Protein AF-A0A2V8I840-F1 (afdb_monomer_lite)

Secondary structure (DSSP, 8-state):
-PPP-HHHHHTTSSSEEEEE-TT--EEEE-HHHHHHHHS--HHHHHHHHHHHHS----EEEEEETTTTEEEEEEEEE-TTS-EEEEEEE-HHHHHHHHHHHHHHHHHHHHHHHHHHHHHT-SSS--HHHHHHHHHHHHHTT-SS--

Radius of gyration: 25.03 Å; chains: 1; bounding box: 69×31×69 Å

Structure (mmCIF, N/CA/C/O backbone):
data_AF-A0A2V8I840-F1
#
_entry.id   AF-A0A2V8I840-F1
#
loop_
_atom_site.group_PDB
_atom_site.id
_atom_site.type_symbol
_atom_site.label_atom_id
_atom_site.label_alt_id
_atom_site.label_comp_id
_atom_site.label_asym_id
_atom_site.label_entity_id
_atom_site.label_seq_id
_atom_site.pdbx_PDB_ins_code
_atom_site.Cartn_x
_atom_site.Cartn_y
_atom_site.Cartn_z
_atom_site.occupancy
_atom_site.B_iso_or_equiv
_atom_site.auth_seq_id
_atom_site.auth_comp_id
_atom_site.auth_asym_id
_atom_site.auth_atom_id
_atom_site.pdbx_PDB_model_num
ATOM 1 N N . MET A 1 1 ? -34.277 2.148 3.014 1.00 40.62 1 MET A N 1
ATOM 2 C CA . MET A 1 1 ? -33.066 1.720 2.283 1.00 40.62 1 MET A CA 1
ATOM 3 C C . MET A 1 1 ? -31.983 1.493 3.314 1.00 40.62 1 MET A C 1
ATOM 5 O O . MET A 1 1 ? -31.620 2.447 3.989 1.00 40.62 1 MET A O 1
ATOM 9 N N . SER A 1 2 ? -31.549 0.248 3.520 1.00 52.44 2 SER A N 1
ATOM 10 C CA . SER A 1 2 ? -30.358 -0.021 4.329 1.00 52.44 2 SER A CA 1
ATOM 11 C C . SER A 1 2 ? -29.166 0.609 3.616 1.00 52.44 2 SER A C 1
ATOM 13 O O . SER A 1 2 ? -28.988 0.373 2.420 1.00 52.44 2 SER A O 1
ATOM 15 N N . LEU A 1 3 ? -28.388 1.429 4.323 1.00 49.81 3 LEU A N 1
ATOM 16 C CA . LEU A 1 3 ? -27.085 1.874 3.835 1.00 49.81 3 LEU A CA 1
ATOM 17 C C . LEU A 1 3 ? -26.316 0.632 3.354 1.00 49.81 3 LEU A C 1
ATOM 19 O O . LEU A 1 3 ? -26.306 -0.369 4.079 1.00 49.81 3 LEU A O 1
ATOM 23 N N . PRO A 1 4 ? -25.745 0.638 2.137 1.00 68.12 4 PRO A N 1
ATOM 24 C CA . PRO A 1 4 ? -24.906 -0.467 1.708 1.00 68.12 4 PRO A CA 1
ATOM 25 C C . PRO A 1 4 ? -23.788 -0.646 2.735 1.00 68.12 4 PRO A C 1
ATOM 27 O O . PRO A 1 4 ? -23.202 0.330 3.208 1.00 68.12 4 PRO A O 1
ATOM 30 N N . ASN A 1 5 ? -23.547 -1.896 3.117 1.00 82.00 5 ASN A N 1
ATOM 31 C CA . ASN A 1 5 ? -22.542 -2.234 4.108 1.00 82.00 5 ASN A CA 1
ATOM 32 C C . ASN A 1 5 ? -21.169 -1.792 3.587 1.00 82.00 5 ASN A C 1
ATOM 34 O O . ASN A 1 5 ? -20.652 -2.350 2.619 1.00 82.00 5 ASN A O 1
ATOM 38 N N . LEU A 1 6 ? -20.594 -0.763 4.212 1.00 75.56 6 LEU A N 1
ATOM 39 C CA . LEU A 1 6 ? -19.297 -0.209 3.824 1.00 75.56 6 LEU A CA 1
ATOM 40 C C . LEU A 1 6 ? -18.201 -1.281 3.847 1.00 75.56 6 LEU A C 1
ATOM 42 O O . LEU A 1 6 ? -17.320 -1.249 2.993 1.00 75.56 6 LEU A O 1
ATOM 46 N N . ALA A 1 7 ? -18.298 -2.275 4.736 1.00 73.56 7 ALA A N 1
ATOM 47 C CA . ALA A 1 7 ? -17.361 -3.394 4.776 1.00 73.56 7 ALA A CA 1
ATOM 48 C C . ALA A 1 7 ? -17.381 -4.226 3.479 1.00 73.56 7 ALA A C 1
ATOM 50 O O . ALA A 1 7 ? -16.322 -4.610 2.990 1.00 73.56 7 ALA A O 1
ATOM 51 N N . ASP A 1 8 ? -18.558 -4.439 2.877 1.00 79.12 8 ASP A N 1
ATOM 52 C CA . ASP A 1 8 ? -18.708 -5.212 1.632 1.00 79.12 8 ASP A CA 1
ATOM 53 C C . ASP A 1 8 ? -18.232 -4.443 0.394 1.00 79.12 8 ASP A C 1
ATOM 55 O O . ASP A 1 8 ? -17.896 -5.040 -0.629 1.00 79.12 8 ASP A O 1
ATOM 59 N N . ILE A 1 9 ? -18.237 -3.110 0.457 1.00 81.06 9 ILE A N 1
ATOM 60 C CA . ILE A 1 9 ? -17.676 -2.267 -0.603 1.00 81.06 9 ILE A CA 1
ATOM 61 C C . ILE A 1 9 ? -16.155 -2.259 -0.480 1.00 81.06 9 ILE A C 1
ATOM 63 O O . ILE A 1 9 ? -15.465 -2.537 -1.457 1.00 81.06 9 ILE A O 1
ATOM 67 N N . LEU A 1 10 ? -15.636 -1.982 0.719 1.00 79.44 10 LEU A N 1
ATOM 68 C CA . LEU A 1 10 ? -14.201 -1.877 0.987 1.00 79.44 10 LEU A CA 1
ATOM 69 C C . LEU A 1 10 ? -13.465 -3.215 0.810 1.00 79.44 10 LEU A C 1
ATOM 71 O O . LEU A 1 10 ? -12.283 -3.217 0.472 1.00 79.44 10 LEU A O 1
ATOM 75 N N . SER A 1 11 ? -14.151 -4.350 0.972 1.00 74.75 11 SER A N 1
ATOM 76 C CA . SER A 1 11 ? -13.581 -5.677 0.703 1.00 74.75 11 SER A CA 1
ATOM 77 C C . SER A 1 11 ? -13.370 -5.969 -0.784 1.00 74.75 11 SER A C 1
ATOM 79 O O . SER A 1 11 ? -12.527 -6.790 -1.127 1.00 74.75 11 SER A O 1
ATOM 81 N N . LYS A 1 12 ? -14.101 -5.294 -1.679 1.00 77.94 12 LYS A N 1
ATOM 82 C CA . LYS A 1 12 ? -13.987 -5.482 -3.136 1.00 77.94 12 LYS A CA 1
ATOM 83 C C . LYS A 1 12 ? -12.947 -4.574 -3.786 1.00 77.94 12 LYS A C 1
ATOM 85 O O . LYS A 1 12 ? -12.648 -4.741 -4.968 1.00 77.94 12 LYS A O 1
ATOM 90 N N . ILE A 1 13 ? -12.436 -3.590 -3.052 1.00 85.50 13 ILE A N 1
ATOM 91 C CA . ILE A 1 13 ? -11.414 -2.673 -3.552 1.00 85.50 13 ILE A CA 1
ATOM 92 C C . ILE A 1 13 ? -10.061 -3.382 -3.475 1.00 85.50 13 ILE A C 1
ATOM 94 O O . ILE A 1 13 ? -9.737 -4.016 -2.477 1.00 85.50 13 ILE A O 1
ATOM 98 N N . SER A 1 14 ? -9.258 -3.268 -4.534 1.00 82.88 14 SER A N 1
ATOM 99 C CA . SER A 1 14 ? -7.921 -3.878 -4.579 1.00 82.88 14 SER A CA 1
ATOM 100 C C . SER A 1 14 ? -6.921 -3.219 -3.624 1.00 82.88 14 SER A C 1
ATOM 102 O O . SER A 1 14 ? -5.892 -3.805 -3.318 1.00 82.88 14 SER A O 1
ATOM 104 N N . GLU A 1 15 ? -7.202 -1.999 -3.175 1.00 90.44 15 GLU A N 1
ATOM 105 C CA . GLU A 1 15 ? -6.416 -1.273 -2.178 1.00 90.44 15 GLU A CA 1
ATOM 106 C C . GLU A 1 15 ? -6.575 -1.907 -0.796 1.00 90.44 15 GLU A C 1
ATOM 108 O O . GLU A 1 15 ? -7.681 -2.240 -0.380 1.00 90.44 15 GLU A O 1
ATOM 113 N N . GLY A 1 16 ? -5.472 -2.035 -0.064 1.00 92.50 16 GLY A N 1
ATOM 114 C CA . GLY A 1 16 ? -5.486 -2.404 1.343 1.00 92.50 16 GLY A CA 1
ATOM 115 C C . GLY A 1 16 ? -6.030 -1.258 2.181 1.00 92.50 16 GLY A C 1
ATOM 116 O O . GLY A 1 16 ? -5.447 -0.178 2.193 1.00 92.50 16 GLY A O 1
ATOM 117 N N . VAL A 1 17 ? -7.126 -1.488 2.893 1.00 94.06 17 VAL A N 1
ATOM 118 C CA . VAL A 1 17 ? -7.698 -0.524 3.835 1.00 94.06 17 VAL A CA 1
ATOM 119 C C . VAL A 1 17 ? -7.652 -1.122 5.229 1.00 94.06 17 VAL A C 1
ATOM 121 O O . VAL A 1 17 ? -8.220 -2.193 5.449 1.00 94.06 17 VAL A O 1
ATOM 124 N N . CYS A 1 18 ? -7.032 -0.420 6.175 1.00 92.88 18 CYS A N 1
ATOM 125 C CA . CYS A 1 18 ? -7.169 -0.723 7.593 1.00 92.88 18 CYS A CA 1
ATOM 126 C C . CYS A 1 18 ? -7.508 0.519 8.419 1.00 92.88 18 CYS A C 1
ATOM 128 O O . CYS A 1 18 ? -7.157 1.647 8.071 1.00 92.88 18 CYS A O 1
ATOM 130 N N . VAL A 1 19 ? -8.243 0.299 9.505 1.00 92.38 19 VAL A N 1
ATOM 131 C CA . VAL A 1 19 ? -8.719 1.336 10.417 1.00 92.38 19 VAL A CA 1
ATOM 132 C C . VAL A 1 19 ? -8.331 0.945 11.832 1.00 92.38 19 VAL A C 1
ATOM 134 O O . VAL A 1 19 ? -8.603 -0.166 12.289 1.00 92.38 19 VAL A O 1
ATOM 137 N N . LEU A 1 20 ? -7.693 1.881 12.515 1.00 91.88 20 LEU A N 1
ATOM 138 C CA . LEU A 1 20 ? -7.296 1.798 13.907 1.00 91.88 20 LEU A CA 1
ATOM 139 C C . LEU A 1 20 ? -8.145 2.780 14.715 1.00 91.88 20 LEU A C 1
ATOM 141 O O . LEU A 1 20 ? -8.395 3.901 14.264 1.00 91.88 20 LEU A O 1
ATOM 145 N N . ASP A 1 21 ? -8.567 2.385 15.911 1.00 91.69 21 ASP A N 1
ATOM 146 C CA . ASP A 1 21 ? -9.148 3.318 16.876 1.00 91.69 21 ASP A CA 1
ATOM 147 C C . ASP A 1 21 ? -8.066 4.174 17.567 1.00 91.69 21 ASP A C 1
ATOM 149 O O . ASP A 1 21 ? -6.860 3.997 17.368 1.00 91.69 21 ASP A O 1
ATOM 153 N N . LYS A 1 22 ? -8.490 5.112 18.421 1.00 89.38 22 LYS A N 1
ATOM 154 C CA . LYS A 1 22 ? -7.587 5.959 19.227 1.00 89.38 22 LYS A CA 1
ATOM 155 C C . LYS A 1 22 ? -6.675 5.188 20.187 1.00 89.38 22 LYS A C 1
ATOM 157 O O . LYS A 1 22 ? -5.674 5.722 20.658 1.00 89.38 22 LYS A O 1
ATOM 162 N N . SER A 1 23 ? -7.037 3.953 20.516 1.00 89.19 23 SER A N 1
ATOM 163 C CA . SER A 1 23 ? -6.264 3.043 21.358 1.00 89.19 23 SER A CA 1
ATOM 164 C C . SER A 1 23 ? -5.337 2.146 20.533 1.00 89.19 23 SER A C 1
ATOM 166 O O . SER A 1 23 ? -4.670 1.289 21.109 1.00 89.19 23 SER A O 1
ATOM 168 N N . ARG A 1 24 ? -5.238 2.386 19.215 1.00 86.12 24 ARG A N 1
ATOM 169 C CA . ARG A 1 24 ? -4.436 1.629 18.245 1.00 86.12 24 ARG A CA 1
ATOM 170 C C . ARG A 1 24 ? -4.916 0.186 18.047 1.00 86.12 24 ARG A C 1
ATOM 172 O O . ARG A 1 24 ? -4.144 -0.642 17.568 1.00 86.12 24 ARG A O 1
ATOM 179 N N . HIS A 1 25 ? -6.170 -0.123 18.376 1.00 89.88 25 HIS A N 1
ATOM 180 C CA . HIS A 1 25 ? -6.769 -1.416 18.048 1.00 89.88 25 HIS A CA 1
ATOM 181 C C . HIS A 1 25 ? -7.304 -1.406 16.621 1.00 89.88 25 HIS A C 1
ATOM 183 O O . HIS A 1 25 ? -7.970 -0.460 16.200 1.00 89.88 25 HIS A O 1
ATOM 189 N N . LEU A 1 26 ? -7.036 -2.490 15.895 1.00 90.50 26 LEU A N 1
ATOM 190 C CA . LEU A 1 26 ? -7.567 -2.724 14.559 1.00 90.50 26 LEU A CA 1
ATOM 191 C C . LEU A 1 26 ? -9.078 -2.957 14.629 1.00 90.50 26 LEU A C 1
ATOM 193 O O . LEU A 1 26 ? -9.531 -3.983 15.131 1.00 90.50 26 LEU A O 1
ATOM 197 N N . THR A 1 27 ? -9.853 -2.000 14.123 1.00 91.12 27 THR A N 1
ATOM 198 C CA . THR A 1 27 ? -11.320 -2.083 14.059 1.00 91.12 27 THR A CA 1
ATOM 199 C C . THR A 1 27 ? -11.804 -2.621 12.719 1.00 91.12 27 THR A C 1
ATOM 201 O O . THR A 1 27 ? -12.880 -3.212 12.644 1.00 91.12 27 THR A O 1
ATOM 204 N N . PHE A 1 28 ? -11.008 -2.448 11.664 1.00 90.69 28 PHE A N 1
ATOM 205 C CA . PHE A 1 28 ? -11.289 -2.982 10.338 1.00 90.69 28 PHE A CA 1
ATOM 206 C C . PHE A 1 28 ? -9.992 -3.213 9.560 1.00 90.69 28 PHE A C 1
ATOM 208 O O . PHE A 1 28 ? -9.095 -2.373 9.585 1.00 90.69 28 PHE A O 1
ATOM 215 N N . ALA A 1 29 ? -9.922 -4.313 8.818 1.00 91.75 29 ALA A N 1
ATOM 216 C CA . ALA A 1 29 ? -8.961 -4.528 7.744 1.00 91.75 29 ALA A CA 1
ATOM 217 C C . ALA A 1 29 ? -9.626 -5.361 6.652 1.00 91.75 29 ALA A C 1
ATOM 219 O O . ALA A 1 29 ? -10.311 -6.340 6.957 1.00 91.75 29 ALA A O 1
ATOM 220 N N . ASN A 1 30 ? -9.432 -4.983 5.390 1.00 92.38 30 ASN A N 1
ATOM 221 C CA . ASN A 1 30 ? -9.772 -5.872 4.283 1.00 92.38 30 ASN A CA 1
ATOM 222 C C . ASN A 1 30 ? -8.653 -6.897 4.031 1.00 92.38 30 ASN A C 1
ATOM 224 O O . ASN A 1 30 ? -7.565 -6.804 4.598 1.00 92.38 30 ASN A O 1
ATOM 228 N N . GLU A 1 31 ? -8.923 -7.875 3.163 1.00 89.94 31 GLU A N 1
ATOM 229 C CA . GLU A 1 31 ? -7.998 -8.979 2.877 1.00 89.94 31 GLU A CA 1
ATOM 230 C C . GLU A 1 31 ? -6.617 -8.481 2.425 1.00 89.94 31 GLU A C 1
ATOM 232 O O . GLU A 1 31 ? -5.596 -8.923 2.949 1.00 89.94 31 GLU A O 1
ATOM 237 N N . THR A 1 32 ? -6.580 -7.500 1.519 1.00 89.56 32 THR A N 1
ATOM 238 C CA . THR A 1 32 ? -5.324 -6.915 1.041 1.00 89.56 32 THR A CA 1
ATOM 239 C C . THR A 1 32 ? -4.530 -6.259 2.173 1.00 89.56 32 THR A C 1
ATOM 241 O O . THR A 1 32 ? -3.316 -6.437 2.247 1.00 89.56 32 THR A O 1
ATOM 244 N N . ALA A 1 33 ? -5.179 -5.508 3.070 1.00 91.19 33 ALA A N 1
ATOM 245 C CA . ALA A 1 33 ? -4.487 -4.894 4.201 1.00 91.19 33 ALA A CA 1
ATOM 246 C C . ALA A 1 33 ? -3.934 -5.944 5.168 1.00 91.19 33 ALA A C 1
ATOM 248 O O . ALA A 1 33 ? -2.801 -5.799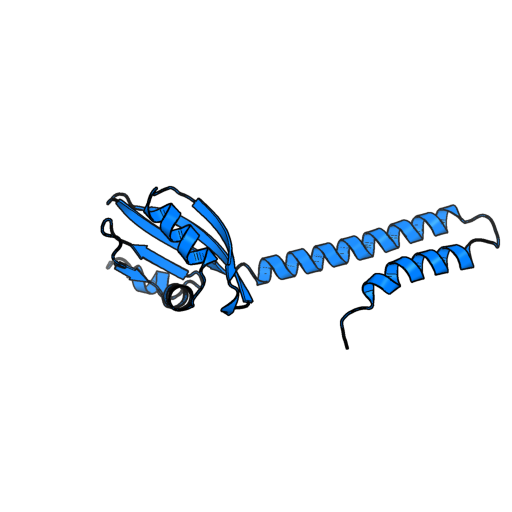 5.621 1.00 91.19 33 ALA A O 1
ATOM 249 N N . SER A 1 34 ? -4.696 -7.003 5.454 1.00 90.50 34 SER A N 1
ATOM 250 C CA . SER A 1 34 ? -4.231 -8.101 6.306 1.00 90.50 34 SER A CA 1
ATOM 251 C C . SER A 1 34 ? -2.988 -8.771 5.725 1.00 90.50 34 SER A C 1
ATOM 253 O O . SER A 1 34 ? -2.001 -8.909 6.436 1.00 90.50 34 SER A O 1
ATOM 255 N N . GLN A 1 35 ? -2.971 -9.068 4.421 1.00 88.44 35 GLN A N 1
ATOM 256 C CA . GLN A 1 35 ? -1.794 -9.645 3.754 1.00 88.44 35 GLN A CA 1
ATOM 257 C C . GLN A 1 35 ? -0.549 -8.752 3.884 1.00 88.44 35 GLN A C 1
ATOM 259 O O . GLN A 1 35 ? 0.551 -9.249 4.126 1.00 88.44 35 GLN A O 1
ATOM 264 N N . ILE A 1 36 ? -0.715 -7.431 3.740 1.00 87.88 36 ILE A N 1
ATOM 265 C CA . ILE A 1 36 ? 0.382 -6.463 3.896 1.00 87.88 36 ILE A CA 1
ATOM 266 C C . ILE A 1 36 ? 0.873 -6.430 5.350 1.00 87.88 36 ILE A C 1
ATOM 268 O O . ILE A 1 36 ? 2.075 -6.437 5.579 1.00 87.88 36 ILE A O 1
ATOM 272 N N . MET A 1 37 ? -0.034 -6.420 6.332 1.00 84.75 37 MET A N 1
ATOM 273 C CA . MET A 1 37 ? 0.322 -6.343 7.757 1.00 84.75 37 MET A CA 1
ATOM 274 C C . MET A 1 37 ? 0.904 -7.645 8.324 1.00 84.75 37 MET A C 1
ATOM 276 O O . MET A 1 37 ? 1.690 -7.587 9.264 1.00 84.75 37 MET A O 1
ATOM 280 N N . GLU A 1 38 ? 0.506 -8.803 7.795 1.00 85.38 38 GLU A N 1
ATOM 281 C CA . GLU A 1 38 ? 1.020 -10.122 8.201 1.00 85.38 38 GLU A CA 1
ATOM 282 C C . GLU A 1 38 ? 2.444 -10.385 7.699 1.00 85.38 38 GLU A C 1
ATOM 284 O O . GLU A 1 38 ? 3.132 -11.274 8.202 1.00 85.38 38 GLU A O 1
ATOM 289 N N . THR A 1 39 ? 2.891 -9.628 6.700 1.00 83.44 39 THR A N 1
ATOM 290 C CA . THR A 1 39 ? 4.220 -9.789 6.125 1.00 83.44 39 THR A CA 1
ATOM 291 C C . THR A 1 39 ? 5.214 -8.907 6.868 1.00 83.44 39 THR A C 1
ATOM 293 O O . THR A 1 39 ? 5.006 -7.706 7.004 1.00 83.44 39 THR A O 1
ATOM 296 N N . ASP A 1 40 ? 6.321 -9.499 7.314 1.00 82.25 40 ASP A N 1
ATOM 297 C CA . ASP A 1 40 ? 7.374 -8.766 8.015 1.00 82.25 40 ASP A CA 1
ATOM 298 C C . ASP A 1 40 ? 8.052 -7.755 7.075 1.00 82.25 40 ASP A C 1
ATOM 300 O O . ASP A 1 40 ? 8.654 -8.127 6.054 1.00 82.25 40 ASP A O 1
ATOM 304 N N . ASP A 1 41 ? 7.909 -6.469 7.400 1.00 88.19 41 ASP A N 1
ATOM 305 C CA . ASP A 1 41 ? 8.566 -5.366 6.707 1.00 88.19 41 ASP A CA 1
ATOM 306 C C . ASP A 1 41 ? 8.905 -4.220 7.665 1.00 88.19 41 ASP A C 1
ATOM 308 O O . ASP A 1 41 ? 8.085 -3.354 7.987 1.00 88.19 41 ASP A O 1
ATOM 312 N N . GLN A 1 42 ? 10.164 -4.200 8.103 1.00 88.38 42 GLN A N 1
ATOM 313 C CA . GLN A 1 42 ? 10.651 -3.226 9.076 1.00 88.38 42 GLN A CA 1
ATOM 314 C C . GLN A 1 42 ? 10.453 -1.774 8.619 1.00 88.38 42 GLN A C 1
ATOM 316 O O . GLN A 1 42 ? 10.061 -0.928 9.420 1.00 88.38 42 GLN A O 1
ATOM 321 N N . ALA A 1 43 ? 10.688 -1.474 7.337 1.00 88.19 43 ALA A N 1
ATOM 322 C CA . ALA A 1 43 ? 10.585 -0.111 6.821 1.00 88.19 43 ALA A CA 1
ATOM 323 C C . ALA A 1 43 ? 9.142 0.407 6.889 1.00 88.19 43 ALA A C 1
ATOM 325 O O . ALA A 1 43 ? 8.907 1.566 7.249 1.00 88.19 43 ALA A O 1
ATOM 326 N N . PHE A 1 44 ? 8.174 -0.456 6.579 1.00 89.69 44 PHE A N 1
ATOM 327 C CA . PHE A 1 44 ? 6.761 -0.155 6.759 1.00 89.69 44 PHE A CA 1
ATOM 328 C C . PHE A 1 44 ? 6.408 0.015 8.244 1.00 89.69 44 PHE A C 1
ATOM 330 O O . PHE A 1 44 ? 5.828 1.039 8.617 1.00 89.69 44 PHE A O 1
ATOM 337 N N . HIS A 1 45 ? 6.806 -0.924 9.108 1.00 88.88 45 HIS A N 1
ATOM 338 C CA . HIS A 1 45 ? 6.506 -0.871 10.543 1.00 88.88 45 HIS A CA 1
ATOM 339 C C . HIS A 1 45 ? 7.063 0.387 11.224 1.00 88.88 45 HIS A C 1
ATOM 341 O O . HIS A 1 45 ? 6.326 1.060 11.950 1.00 88.88 45 HIS A O 1
ATOM 347 N N . ASP A 1 46 ? 8.315 0.758 10.944 1.00 90.44 46 ASP A N 1
ATOM 348 C CA . ASP A 1 46 ? 8.950 1.967 11.483 1.00 90.44 46 ASP A CA 1
ATOM 349 C C . ASP A 1 46 ? 8.181 3.226 11.076 1.00 90.44 46 ASP A C 1
ATOM 351 O O . ASP A 1 46 ? 7.930 4.127 11.888 1.00 90.44 46 ASP A O 1
ATOM 355 N N . ARG A 1 47 ? 7.753 3.282 9.809 1.00 90.00 47 ARG A N 1
ATOM 356 C CA . ARG A 1 47 ? 7.026 4.434 9.285 1.00 90.00 47 ARG A CA 1
ATOM 357 C C . ARG A 1 47 ? 5.632 4.549 9.890 1.00 90.00 47 ARG A C 1
ATOM 359 O O . ARG A 1 47 ? 5.230 5.650 10.269 1.00 90.00 47 ARG A O 1
ATOM 366 N N . ILE A 1 48 ? 4.913 3.437 10.028 1.00 88.69 48 ILE A N 1
ATOM 367 C CA . ILE A 1 48 ? 3.597 3.416 10.675 1.00 88.69 48 ILE A CA 1
ATOM 368 C C . ILE A 1 48 ? 3.711 3.770 12.161 1.00 88.69 48 ILE A C 1
ATOM 370 O O . ILE A 1 48 ? 2.922 4.581 12.648 1.00 88.69 48 ILE A O 1
ATOM 374 N N . ALA A 1 49 ? 4.721 3.266 12.875 1.00 88.75 49 ALA A N 1
ATOM 375 C CA . ALA A 1 49 ? 4.968 3.631 14.269 1.00 88.75 49 ALA A CA 1
ATOM 376 C C . ALA A 1 49 ? 5.199 5.145 14.438 1.00 88.75 49 ALA A C 1
ATOM 378 O O . ALA A 1 49 ? 4.669 5.756 15.371 1.00 88.75 49 ALA A O 1
ATOM 379 N N . GLN A 1 50 ? 5.926 5.775 13.509 1.00 89.94 50 GLN A N 1
ATOM 380 C CA . GLN A 1 50 ? 6.117 7.226 13.497 1.00 89.94 50 GLN A CA 1
ATOM 381 C C . GLN A 1 50 ? 4.788 7.980 13.330 1.00 89.94 50 GLN A C 1
ATOM 383 O O . GLN A 1 50 ? 4.529 8.928 14.076 1.00 89.94 50 GLN A O 1
ATOM 388 N N . VAL A 1 51 ? 3.932 7.553 12.394 1.00 90.12 51 VAL A N 1
ATOM 389 C CA . VAL A 1 51 ? 2.614 8.174 12.170 1.00 90.12 51 VAL A CA 1
ATOM 390 C C . VAL A 1 51 ? 1.694 7.978 13.376 1.00 90.12 51 VAL A C 1
ATOM 392 O O . VAL A 1 51 ? 0.990 8.904 13.765 1.00 90.12 51 VAL A O 1
ATOM 395 N N . LEU A 1 52 ? 1.725 6.813 14.024 1.00 87.19 52 LEU A N 1
ATOM 396 C CA . LEU A 1 52 ? 0.917 6.549 15.220 1.00 87.19 52 LEU A CA 1
ATOM 397 C C . LEU A 1 52 ? 1.318 7.406 16.426 1.00 87.19 52 LEU A C 1
ATOM 399 O O . LEU A 1 52 ? 0.496 7.644 17.313 1.00 87.19 52 LEU A O 1
ATOM 403 N N . ASN A 1 53 ? 2.575 7.844 16.494 1.00 88.69 53 ASN A N 1
ATOM 404 C CA . ASN A 1 53 ? 3.059 8.734 17.549 1.00 88.69 53 ASN A CA 1
ATOM 405 C C . ASN A 1 53 ? 2.745 10.209 17.268 1.00 88.69 53 ASN A C 1
ATOM 407 O O . ASN A 1 53 ? 2.598 10.982 18.210 1.00 88.69 53 ASN A O 1
ATOM 411 N N . ASN A 1 54 ? 2.619 10.595 15.997 1.00 87.62 54 ASN A N 1
ATOM 412 C CA . ASN A 1 54 ? 2.216 11.937 15.589 1.00 87.62 54 ASN A CA 1
ATOM 413 C C . ASN A 1 54 ? 1.205 11.854 14.430 1.00 87.62 54 ASN A C 1
ATOM 415 O O . ASN A 1 54 ? 1.614 11.931 13.265 1.00 87.62 54 ASN A O 1
ATOM 419 N N . PRO A 1 55 ? -0.094 11.660 14.735 1.00 83.31 55 PRO A N 1
ATOM 420 C CA . PRO A 1 55 ? -1.116 11.437 13.721 1.00 83.31 55 PRO A CA 1
ATOM 421 C C . PRO A 1 55 ? -1.228 12.630 12.772 1.00 83.31 55 PRO A C 1
ATOM 423 O O . PRO A 1 55 ? -1.734 13.693 13.124 1.00 83.31 55 PRO A O 1
ATOM 426 N N . ALA A 1 56 ? -0.770 12.435 11.541 1.00 85.75 56 ALA A N 1
ATOM 427 C CA . ALA A 1 56 ? -0.859 13.409 10.466 1.00 85.75 56 ALA A CA 1
ATOM 428 C C . ALA A 1 56 ? -1.217 12.703 9.151 1.00 85.75 56 ALA A C 1
ATOM 430 O O . ALA A 1 56 ? -0.910 11.514 8.987 1.00 85.75 56 ALA A O 1
ATOM 431 N N . PRO A 1 57 ? -1.842 13.412 8.195 1.00 91.00 57 PRO A N 1
ATOM 432 C CA . PRO A 1 57 ? -1.968 12.911 6.840 1.00 91.00 57 PRO A CA 1
ATOM 433 C C . PRO A 1 57 ? -0.587 12.808 6.193 1.00 91.00 57 PRO A C 1
ATOM 435 O O . PRO A 1 57 ? 0.071 13.819 5.943 1.00 91.00 57 PRO A O 1
ATOM 438 N N . VAL A 1 58 ? -0.128 11.586 5.941 1.00 93.19 58 VAL A N 1
ATOM 439 C CA . VAL A 1 58 ? 1.171 11.308 5.328 1.00 93.19 58 VAL A CA 1
ATOM 440 C C . VAL A 1 58 ? 0.948 10.397 4.134 1.00 93.19 58 VAL A C 1
ATOM 442 O O . VAL A 1 58 ? 0.239 9.398 4.223 1.00 93.19 58 VAL A O 1
ATOM 445 N N . ARG A 1 59 ? 1.587 10.740 3.015 1.00 94.81 59 ARG A N 1
ATOM 446 C CA . ARG A 1 59 ? 1.709 9.877 1.842 1.00 94.81 59 ARG A CA 1
ATOM 447 C C . ARG A 1 59 ? 3.162 9.474 1.678 1.00 94.81 59 ARG A C 1
ATOM 449 O O . ARG A 1 59 ? 4.039 10.337 1.689 1.00 94.81 59 ARG A O 1
ATOM 456 N N . PHE A 1 60 ? 3.419 8.185 1.526 1.00 93.50 60 PHE A N 1
ATOM 457 C CA . PHE A 1 60 ? 4.761 7.681 1.262 1.00 93.50 60 PHE A CA 1
ATOM 458 C C . PHE A 1 60 ? 4.714 6.442 0.377 1.00 93.50 60 PHE A C 1
ATOM 460 O O . PHE A 1 60 ? 3.730 5.709 0.370 1.00 93.50 60 PHE A O 1
ATOM 467 N N . GLU A 1 61 ? 5.786 6.229 -0.377 1.00 94.38 61 GLU A N 1
ATOM 468 C CA . GLU A 1 61 ? 5.965 5.043 -1.206 1.00 94.38 61 GLU A CA 1
ATOM 469 C C . GLU A 1 61 ? 7.080 4.184 -0.622 1.00 94.38 61 GLU A C 1
ATOM 471 O O . GLU A 1 61 ? 8.085 4.703 -0.129 1.00 94.38 61 GLU A O 1
ATOM 476 N N . HIS A 1 62 ? 6.901 2.872 -0.676 1.00 91.81 62 HIS A N 1
ATOM 477 C CA . HIS A 1 62 ? 7.820 1.904 -0.096 1.00 91.81 62 HIS A CA 1
ATOM 478 C C . HIS A 1 62 ? 7.875 0.647 -0.967 1.00 91.81 62 HIS A C 1
ATOM 480 O O . HIS A 1 62 ? 6.871 0.216 -1.536 1.00 91.81 62 HIS A O 1
ATOM 486 N N . LEU A 1 63 ? 9.078 0.086 -1.108 1.00 91.00 63 LEU A N 1
ATOM 487 C CA . LEU A 1 63 ? 9.271 -1.223 -1.716 1.00 91.00 63 LEU A CA 1
ATOM 488 C C . LEU A 1 63 ? 9.148 -2.275 -0.625 1.00 91.00 63 LEU A C 1
ATOM 490 O O . LEU A 1 63 ? 10.059 -2.441 0.185 1.00 91.00 63 LEU A O 1
ATOM 494 N N . HIS A 1 64 ? 8.058 -3.025 -0.668 1.00 89.94 64 HIS A N 1
ATOM 495 C CA . HIS A 1 64 ? 7.864 -4.151 0.216 1.00 89.94 64 HIS A CA 1
ATOM 496 C C . HIS A 1 64 ? 8.745 -5.311 -0.237 1.00 89.94 64 HIS A C 1
ATOM 498 O O . HIS A 1 64 ? 8.491 -5.944 -1.269 1.00 89.94 64 HIS A O 1
ATOM 504 N N . VAL A 1 65 ? 9.815 -5.561 0.521 1.00 88.50 65 VAL A N 1
ATOM 505 C CA . VAL A 1 65 ? 10.928 -6.428 0.101 1.00 88.50 65 VAL A CA 1
ATOM 506 C C . VAL A 1 65 ? 10.465 -7.871 -0.092 1.00 88.50 65 VAL A C 1
ATOM 508 O O . VAL A 1 65 ? 10.743 -8.477 -1.128 1.00 88.50 65 VAL A O 1
ATOM 511 N N . SER A 1 66 ? 9.699 -8.392 0.866 1.00 88.94 66 SER A N 1
ATOM 512 C CA . SER A 1 66 ? 9.172 -9.760 0.860 1.00 88.94 66 SER A CA 1
ATOM 513 C C . SER A 1 66 ? 8.206 -10.001 -0.305 1.00 88.94 66 SER A C 1
ATOM 515 O O . SER A 1 66 ? 8.301 -11.013 -0.999 1.00 88.94 66 SER A O 1
ATOM 517 N N . MET A 1 67 ? 7.321 -9.038 -0.583 1.00 89.38 67 MET A N 1
ATOM 518 C CA . MET A 1 67 ? 6.358 -9.133 -1.687 1.00 89.38 67 MET A CA 1
ATOM 519 C C . MET A 1 67 ? 6.943 -8.750 -3.053 1.00 89.38 67 MET A C 1
ATOM 521 O O . MET A 1 67 ? 6.326 -9.036 -4.082 1.00 89.38 67 MET A O 1
ATOM 525 N N . LYS A 1 68 ? 8.106 -8.084 -3.084 1.00 90.44 68 LYS A N 1
ATOM 526 C CA . LYS A 1 68 ? 8.698 -7.452 -4.279 1.00 90.44 68 LYS A CA 1
ATOM 527 C C . LYS A 1 68 ? 7.711 -6.530 -5.002 1.00 90.44 68 LYS A C 1
ATOM 529 O O . LYS A 1 68 ? 7.628 -6.524 -6.235 1.00 90.44 68 LYS A O 1
ATOM 534 N N . ARG A 1 69 ? 6.941 -5.771 -4.224 1.00 92.12 69 ARG A N 1
ATOM 535 C CA . ARG A 1 69 ? 5.899 -4.862 -4.710 1.00 92.12 69 ARG A CA 1
ATOM 536 C C . ARG A 1 69 ? 6.112 -3.468 -4.159 1.00 92.12 69 ARG A C 1
ATOM 538 O O . ARG A 1 69 ? 6.504 -3.301 -3.009 1.00 92.12 69 ARG A O 1
ATOM 545 N N . TRP A 1 70 ? 5.846 -2.477 -4.995 1.00 94.00 70 TRP A N 1
ATOM 546 C CA . TRP A 1 70 ? 5.819 -1.087 -4.578 1.00 94.00 70 TRP A CA 1
ATOM 547 C C . TRP A 1 70 ? 4.432 -0.745 -4.066 1.00 94.00 70 TRP A C 1
ATOM 549 O O . TRP A 1 70 ? 3.451 -0.882 -4.798 1.00 94.00 70 TRP A O 1
ATOM 559 N N . PHE A 1 71 ? 4.367 -0.251 -2.838 1.00 93.50 71 PHE A N 1
ATOM 560 C CA . PHE A 1 71 ? 3.142 0.248 -2.243 1.00 93.50 71 PHE A CA 1
ATOM 561 C C . PHE A 1 71 ? 3.218 1.750 -2.030 1.00 93.50 71 PHE A C 1
ATOM 563 O O . PHE A 1 71 ? 4.257 2.313 -1.688 1.00 93.50 71 PHE A O 1
ATOM 570 N N . GLU A 1 72 ? 2.085 2.399 -2.242 1.00 94.81 72 GLU A N 1
ATOM 571 C CA . GLU A 1 72 ? 1.824 3.760 -1.822 1.00 94.81 72 GLU A CA 1
ATOM 572 C C . GLU A 1 72 ? 0.870 3.722 -0.634 1.00 94.81 72 GLU A C 1
ATOM 574 O O . GLU A 1 72 ? -0.253 3.229 -0.746 1.00 94.81 72 GLU A O 1
ATOM 579 N N . HIS A 1 73 ? 1.310 4.275 0.486 1.00 94.56 73 HIS A N 1
ATOM 580 C CA . HIS A 1 73 ? 0.552 4.342 1.721 1.00 94.56 73 HIS A CA 1
ATOM 581 C C . HIS A 1 73 ? 0.067 5.767 1.962 1.00 94.56 73 HIS A C 1
ATOM 583 O O . HIS A 1 73 ? 0.837 6.721 1.823 1.00 94.56 73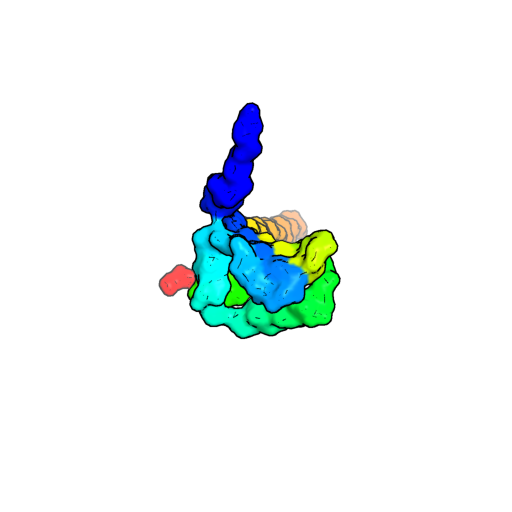 HIS A O 1
ATOM 589 N N . GLN A 1 74 ? -1.202 5.914 2.333 1.00 95.38 74 GLN A N 1
ATOM 590 C CA . GLN A 1 74 ? -1.821 7.181 2.708 1.00 95.38 74 GLN A CA 1
ATOM 591 C C . GLN A 1 74 ? -2.508 7.030 4.059 1.00 95.38 74 GLN A C 1
ATOM 593 O O . GLN A 1 74 ? -3.321 6.128 4.252 1.00 95.38 74 GLN A O 1
ATOM 598 N N . THR A 1 75 ? -2.175 7.911 4.996 1.00 94.50 75 THR A N 1
ATOM 599 C CA . THR A 1 75 ? -2.742 7.906 6.344 1.00 94.50 75 THR A CA 1
ATOM 600 C C . THR A 1 75 ? -3.733 9.047 6.508 1.00 94.50 75 THR A C 1
ATOM 602 O O . THR A 1 75 ? -3.524 10.146 5.996 1.00 94.50 75 THR A O 1
ATOM 605 N N . TYR A 1 76 ? -4.800 8.802 7.258 1.00 93.12 76 TYR A N 1
ATOM 606 C CA . TYR A 1 76 ? -5.828 9.786 7.568 1.00 93.12 76 TYR A CA 1
ATOM 607 C C . TYR A 1 76 ? -6.189 9.680 9.047 1.00 93.12 76 TYR A C 1
ATOM 609 O O . TYR A 1 76 ? -6.730 8.656 9.464 1.00 93.12 76 TYR A O 1
ATOM 617 N N . PRO A 1 77 ? -5.881 10.700 9.862 1.00 92.81 77 PRO A N 1
ATOM 618 C CA . PRO A 1 77 ? -6.372 10.761 11.229 1.00 92.81 77 PRO A CA 1
ATOM 619 C C . PRO A 1 77 ? -7.901 10.815 11.235 1.00 92.81 77 PRO A C 1
ATOM 621 O O . PRO A 1 77 ? -8.510 11.604 10.508 1.00 92.81 77 PRO A O 1
ATOM 624 N N . ASN A 1 78 ? -8.518 9.984 12.063 1.00 90.56 78 ASN A N 1
ATOM 625 C CA . ASN A 1 78 ? -9.962 9.949 12.231 1.00 90.56 78 ASN A CA 1
ATOM 626 C C . ASN A 1 78 ? -10.395 10.996 13.270 1.00 90.56 78 ASN A C 1
ATOM 628 O O . ASN A 1 78 ? -9.632 11.366 14.165 1.00 90.56 78 ASN A O 1
ATOM 632 N N . ALA A 1 79 ? -11.646 11.458 13.189 1.00 86.50 79 ALA A N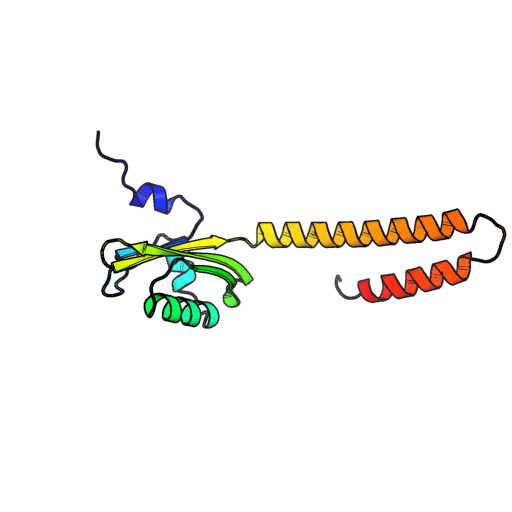 1
ATOM 633 C CA . ALA A 1 79 ? -12.183 12.467 14.109 1.00 86.50 79 ALA A CA 1
ATOM 634 C C . ALA A 1 79 ? -12.232 12.001 15.579 1.00 86.50 79 ALA A C 1
ATOM 636 O O . ALA A 1 79 ? -12.212 12.824 16.491 1.00 86.50 79 ALA A O 1
ATOM 637 N N . ASP A 1 80 ? -12.287 10.690 15.814 1.00 86.25 80 ASP A N 1
ATOM 638 C CA . ASP A 1 80 ? -12.275 10.061 17.138 1.00 86.25 80 ASP A CA 1
ATOM 639 C C . ASP A 1 80 ? -10.860 9.862 17.716 1.00 86.25 80 ASP A C 1
ATOM 641 O O . ASP A 1 80 ? -10.717 9.347 18.828 1.00 86.25 80 ASP A O 1
ATOM 645 N N . GLY A 1 81 ? -9.822 10.284 16.983 1.00 84.56 81 GLY A N 1
ATOM 646 C CA . GLY A 1 81 ? -8.415 10.085 17.326 1.00 84.56 81 GLY A CA 1
ATOM 647 C C . GLY A 1 81 ? -7.820 8.775 16.803 1.00 84.56 81 GLY A C 1
ATOM 648 O O . GLY A 1 81 ? -6.667 8.483 17.115 1.00 84.56 81 GLY A O 1
ATOM 649 N N . GLY A 1 82 ? -8.577 7.986 16.034 1.00 90.25 82 GLY A N 1
ATOM 650 C CA . GLY A 1 82 ? -8.068 6.820 15.314 1.00 90.25 82 GLY A CA 1
ATOM 651 C C . GLY A 1 82 ? -7.242 7.171 14.074 1.00 90.25 82 GLY A C 1
ATOM 652 O O . GLY A 1 82 ? -6.974 8.337 13.778 1.00 90.25 82 GLY A O 1
ATOM 653 N N . LEU A 1 83 ? -6.854 6.148 13.317 1.00 93.25 83 LEU A N 1
ATOM 654 C CA . LEU A 1 83 ? -6.072 6.288 12.09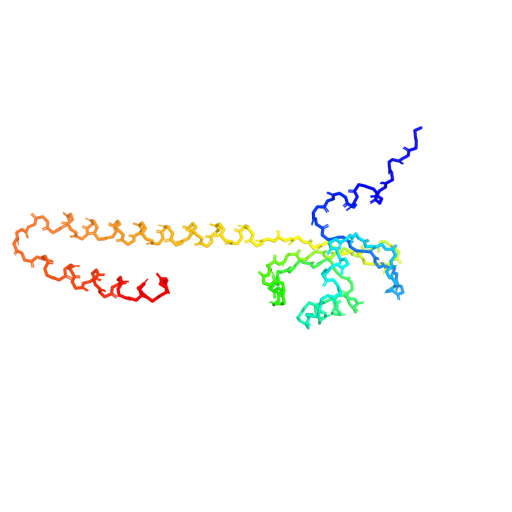0 1.00 93.25 83 LEU A CA 1
ATOM 655 C C . LEU A 1 83 ? -6.600 5.338 11.018 1.00 93.25 83 LEU A C 1
ATOM 657 O O . LEU A 1 83 ? -6.677 4.134 11.234 1.00 93.25 83 LEU A O 1
ATOM 661 N N . THR A 1 84 ? -6.907 5.867 9.843 1.00 93.69 84 THR A N 1
ATOM 662 C CA . THR A 1 84 ? -7.174 5.071 8.645 1.00 93.69 84 THR A CA 1
ATOM 663 C C . THR A 1 84 ? -5.921 5.031 7.778 1.00 93.69 84 THR A C 1
ATOM 665 O O . THR A 1 84 ? -5.299 6.065 7.537 1.00 93.69 84 THR A O 1
ATOM 668 N N . LEU A 1 85 ? -5.553 3.850 7.295 1.00 94.12 85 LEU A N 1
ATOM 669 C CA . LEU A 1 85 ? -4.445 3.633 6.374 1.00 94.12 85 LEU A CA 1
ATOM 670 C C . LEU A 1 85 ? -4.979 3.006 5.083 1.00 94.12 85 LEU A C 1
ATOM 672 O O . LEU A 1 85 ? -5.610 1.949 5.101 1.00 94.12 85 LEU A O 1
ATOM 676 N N . LEU A 1 86 ? -4.695 3.661 3.962 1.00 94.31 86 LEU A N 1
ATOM 677 C CA . LEU A 1 86 ? -4.890 3.140 2.614 1.00 94.31 86 LEU A CA 1
ATOM 678 C C . LEU A 1 86 ? -3.539 2.727 2.036 1.00 94.31 86 LEU A C 1
ATOM 680 O O . LEU A 1 86 ? -2.574 3.479 2.127 1.00 94.31 86 LEU A O 1
ATOM 684 N N . SER A 1 87 ? -3.483 1.559 1.412 1.00 94.56 87 SER A N 1
ATOM 685 C CA . SER A 1 87 ? -2.288 0.990 0.793 1.00 94.56 87 SER A CA 1
ATOM 686 C C . SER A 1 87 ? -2.617 0.559 -0.631 1.00 94.56 87 SER A C 1
ATOM 688 O O . SER A 1 87 ? -3.404 -0.361 -0.848 1.00 94.56 87 SER A O 1
ATOM 690 N N . ARG A 1 88 ? -2.022 1.216 -1.622 1.00 94.06 88 ARG A N 1
ATOM 691 C CA . ARG A 1 88 ? -2.233 0.925 -3.044 1.00 94.06 88 ARG A CA 1
ATOM 692 C C . ARG A 1 88 ? -0.984 0.290 -3.635 1.00 94.06 88 ARG A C 1
ATOM 694 O O . ARG A 1 88 ? 0.098 0.854 -3.522 1.00 94.06 88 ARG A O 1
ATOM 701 N N . ASP A 1 89 ? -1.138 -0.838 -4.320 1.00 93.31 89 ASP A N 1
ATOM 702 C CA . ASP A 1 89 ? -0.063 -1.403 -5.137 1.00 93.31 89 ASP A CA 1
ATOM 703 C C . ASP A 1 89 ? 0.163 -0.509 -6.369 1.00 93.31 89 ASP A C 1
ATOM 705 O O . ASP A 1 89 ? -0.731 -0.311 -7.197 1.00 93.31 89 ASP A O 1
ATOM 709 N N . ILE A 1 90 ? 1.360 0.060 -6.476 1.00 93.88 90 ILE A N 1
ATOM 710 C CA . ILE A 1 90 ? 1.791 0.931 -7.576 1.00 93.88 90 ILE A CA 1
ATOM 711 C C . ILE A 1 90 ? 2.868 0.266 -8.442 1.00 93.88 90 ILE A C 1
ATOM 713 O O . ILE A 1 90 ? 3.492 0.929 -9.275 1.00 93.88 90 ILE A O 1
ATOM 717 N N . THR A 1 91 ? 3.087 -1.042 -8.285 1.00 92.62 91 THR A N 1
ATOM 718 C CA . THR A 1 91 ? 4.128 -1.794 -9.000 1.00 92.62 91 THR A CA 1
ATOM 719 C C . THR A 1 91 ? 3.946 -1.699 -10.511 1.00 92.62 91 THR A C 1
ATOM 721 O O . THR A 1 91 ? 4.898 -1.419 -11.236 1.00 92.62 91 THR A O 1
ATOM 724 N N . SER A 1 92 ? 2.717 -1.885 -10.999 1.00 91.56 92 SER A N 1
ATOM 725 C CA . SER A 1 92 ? 2.402 -1.795 -12.430 1.00 91.56 92 SER A CA 1
ATOM 726 C C . SER A 1 92 ? 2.662 -0.394 -12.985 1.00 91.56 92 SER A C 1
ATOM 728 O O . SER A 1 92 ? 3.233 -0.268 -14.064 1.00 91.56 92 SER A O 1
ATOM 730 N N . ARG A 1 93 ? 2.308 0.657 -12.229 1.00 90.94 93 ARG A N 1
ATOM 731 C CA . ARG A 1 93 ? 2.577 2.055 -12.602 1.00 90.94 93 ARG A CA 1
ATOM 732 C C . ARG A 1 93 ? 4.081 2.299 -12.737 1.00 90.94 93 ARG A C 1
ATOM 734 O O . ARG A 1 93 ? 4.525 2.748 -13.787 1.00 90.94 93 ARG A O 1
ATOM 741 N N . ARG A 1 94 ? 4.858 1.920 -11.718 1.00 91.00 94 ARG A N 1
ATOM 742 C CA . ARG A 1 94 ? 6.325 2.050 -11.700 1.00 91.00 94 ARG A CA 1
ATOM 743 C C . ARG A 1 94 ? 6.986 1.314 -12.870 1.00 91.00 94 ARG A C 1
ATOM 745 O O . ARG A 1 94 ? 7.797 1.904 -13.571 1.00 91.00 94 ARG A O 1
ATOM 752 N N . ARG A 1 95 ? 6.587 0.065 -13.144 1.00 89.38 95 ARG A N 1
ATOM 753 C CA . ARG A 1 95 ? 7.132 -0.723 -14.269 1.00 89.38 95 ARG A CA 1
ATOM 754 C C . ARG A 1 95 ? 6.849 -0.087 -15.630 1.00 89.38 95 ARG A C 1
ATOM 756 O O . ARG A 1 95 ? 7.703 -0.135 -16.509 1.00 89.38 95 ARG A O 1
ATOM 763 N N . LEU A 1 96 ? 5.663 0.494 -15.812 1.00 89.81 96 LEU A N 1
ATOM 764 C CA . LEU A 1 96 ? 5.315 1.201 -17.047 1.00 89.81 96 LEU A CA 1
ATOM 765 C C . LEU A 1 96 ? 6.128 2.489 -17.208 1.00 89.81 96 LEU A C 1
ATOM 767 O O . LEU A 1 96 ? 6.632 2.748 -18.296 1.00 89.81 96 LEU A O 1
ATOM 771 N N . GLU A 1 97 ? 6.295 3.265 -16.137 1.00 90.62 97 GLU A N 1
ATOM 772 C CA . GLU A 1 97 ? 7.117 4.482 -16.138 1.00 90.62 97 GLU A CA 1
ATOM 773 C C . GLU A 1 97 ? 8.594 4.174 -16.424 1.00 90.62 97 GLU A C 1
ATOM 775 O O . GLU A 1 97 ? 9.227 4.861 -17.225 1.00 90.62 97 GLU A O 1
ATOM 780 N N . GLU A 1 98 ? 9.138 3.111 -15.831 1.00 90.50 98 GLU A N 1
ATOM 781 C CA . GLU A 1 98 ? 10.509 2.653 -16.079 1.00 90.50 98 GLU A CA 1
ATOM 782 C C . GLU A 1 98 ? 10.698 2.171 -17.523 1.00 90.50 98 GLU A C 1
ATOM 784 O O . GLU A 1 98 ? 11.671 2.550 -18.177 1.00 90.50 98 GLU A O 1
ATOM 789 N N . ALA A 1 99 ? 9.751 1.392 -18.056 1.00 88.88 99 ALA 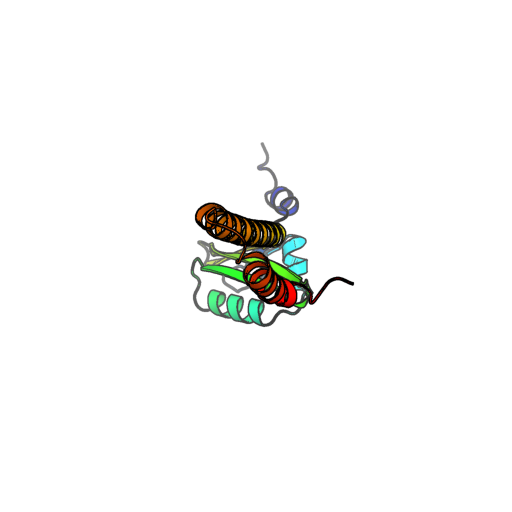A N 1
ATOM 790 C CA . ALA A 1 99 ? 9.785 0.941 -19.445 1.00 88.88 99 ALA A CA 1
ATOM 791 C C . ALA A 1 99 ? 9.680 2.113 -20.434 1.00 88.88 99 ALA A C 1
ATOM 793 O O . ALA A 1 99 ? 10.408 2.151 -21.430 1.00 88.88 99 ALA A O 1
ATOM 794 N N . LEU A 1 100 ? 8.815 3.091 -20.144 1.00 90.12 100 LEU A N 1
ATOM 795 C CA . LEU A 1 100 ? 8.687 4.306 -20.943 1.00 90.12 100 LEU A CA 1
ATOM 796 C C . LEU A 1 100 ? 9.992 5.102 -20.928 1.00 90.12 100 LEU A C 1
ATOM 798 O O . LEU A 1 100 ? 10.517 5.428 -21.990 1.00 90.12 100 LEU A O 1
ATOM 802 N N . ARG A 1 101 ? 10.562 5.339 -19.743 1.00 88.62 101 ARG A N 1
ATOM 803 C CA . ARG A 1 101 ? 11.828 6.059 -19.588 1.00 88.62 101 ARG A CA 1
ATOM 804 C C . ARG A 1 101 ? 12.969 5.372 -20.338 1.00 88.62 101 ARG A C 1
ATOM 806 O O . ARG A 1 101 ? 13.728 6.043 -21.033 1.00 88.62 101 ARG A O 1
ATOM 813 N N . ALA A 1 102 ? 13.058 4.045 -20.261 1.00 87.50 102 ALA A N 1
ATOM 814 C CA . ALA A 1 102 ? 14.049 3.274 -21.008 1.00 87.50 102 ALA A CA 1
ATOM 815 C C . ALA A 1 102 ? 13.852 3.397 -22.531 1.00 87.50 102 ALA A C 1
ATOM 817 O O . ALA A 1 102 ? 14.827 3.493 -23.278 1.00 87.50 102 ALA A O 1
ATOM 818 N N . SER A 1 103 ? 12.605 3.424 -23.008 1.00 89.19 103 SER A N 1
ATOM 819 C CA . SER A 1 103 ? 12.300 3.642 -24.426 1.00 89.19 103 SER A CA 1
ATOM 820 C C . SER A 1 103 ? 12.644 5.062 -24.884 1.00 89.19 103 SER A C 1
ATOM 822 O O . SER A 1 103 ? 13.188 5.233 -25.974 1.00 89.19 103 SER A O 1
ATOM 824 N N . GLU A 1 104 ? 12.346 6.081 -24.076 1.00 92.06 104 GLU A N 1
ATOM 825 C CA . GLU A 1 104 ? 12.684 7.479 -24.370 1.00 92.06 104 GLU A CA 1
ATOM 826 C C . GLU A 1 104 ? 14.194 7.698 -24.425 1.00 92.06 104 GLU A C 1
ATOM 828 O O . GLU A 1 104 ? 14.682 8.404 -2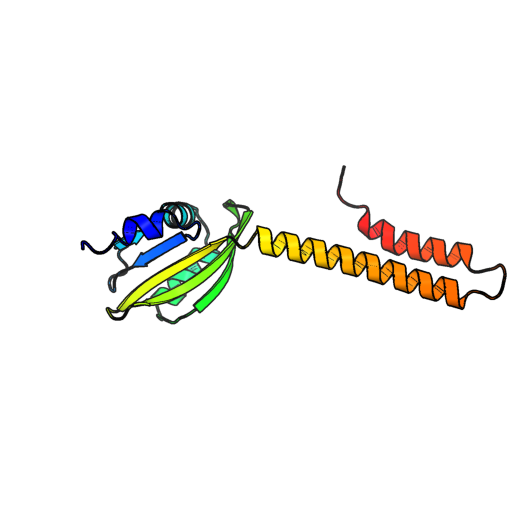5.306 1.00 92.06 104 GLU A O 1
ATOM 833 N N . GLU A 1 105 ? 14.944 7.076 -23.515 1.00 89.62 105 GLU A N 1
ATOM 834 C CA . GLU A 1 105 ? 16.403 7.145 -23.499 1.00 89.62 105 GLU A CA 1
ATOM 835 C C . GLU A 1 105 ? 17.000 6.459 -24.734 1.00 89.62 105 GLU A C 1
ATOM 837 O O . GLU A 1 105 ? 17.811 7.067 -25.435 1.00 89.62 105 GLU A O 1
ATOM 842 N N . ARG A 1 106 ? 16.503 5.267 -25.098 1.00 84.06 106 ARG A N 1
ATOM 843 C CA . ARG A 1 106 ? 16.875 4.593 -26.355 1.00 84.06 106 ARG A CA 1
ATOM 844 C C . ARG A 1 106 ? 16.568 5.455 -27.578 1.00 84.06 106 ARG A C 1
ATOM 846 O O . ARG A 1 106 ? 17.421 5.606 -28.449 1.00 84.06 106 ARG A O 1
ATOM 853 N N . PHE A 1 107 ? 15.374 6.044 -27.651 1.00 87.38 107 PHE A N 1
ATOM 854 C CA . PHE A 1 107 ? 14.994 6.911 -28.766 1.00 87.38 107 PHE A CA 1
ATOM 855 C C . PHE A 1 107 ? 15.859 8.175 -28.828 1.00 87.38 107 PHE A C 1
ATOM 857 O O . PHE A 1 107 ? 16.301 8.559 -29.909 1.00 87.38 107 PHE A O 1
ATOM 864 N N . ARG A 1 108 ? 16.164 8.794 -27.680 1.00 86.44 108 ARG A N 1
ATOM 865 C CA . ARG A 1 108 ? 17.055 9.958 -27.597 1.00 86.44 108 ARG A CA 1
ATOM 866 C C . ARG A 1 108 ? 18.439 9.633 -28.141 1.00 86.44 108 ARG A C 1
ATOM 868 O O . ARG A 1 108 ? 18.929 10.381 -28.982 1.00 86.44 108 ARG A O 1
ATOM 875 N N . THR A 1 109 ? 19.026 8.509 -27.729 1.00 84.25 109 THR A N 1
ATOM 876 C CA . THR A 1 109 ? 20.320 8.053 -28.253 1.00 84.25 109 THR A CA 1
ATOM 877 C C . THR A 1 109 ? 20.265 7.844 -29.766 1.00 84.25 109 THR A C 1
ATOM 879 O O . THR A 1 109 ? 21.138 8.333 -30.476 1.00 84.25 109 THR A O 1
ATOM 882 N N . LEU A 1 110 ? 19.215 7.202 -30.290 1.00 84.06 110 LEU A N 1
ATOM 883 C CA . LEU A 1 110 ? 19.054 7.004 -31.737 1.00 84.06 110 LEU A CA 1
ATOM 884 C C . LEU A 1 110 ? 18.941 8.328 -32.507 1.00 84.06 110 LEU A C 1
ATOM 886 O O . LEU A 1 110 ? 19.555 8.475 -33.563 1.00 84.06 110 LEU A O 1
ATOM 890 N N . VAL A 1 111 ? 18.189 9.301 -31.988 1.00 84.69 111 VAL A N 1
ATOM 891 C CA . VAL A 1 111 ? 18.052 10.630 -32.606 1.00 84.69 111 VAL A CA 1
ATOM 892 C C . VAL A 1 111 ? 19.366 11.408 -32.558 1.00 84.69 111 VAL A C 1
ATOM 894 O O . VAL A 1 111 ? 19.715 12.058 -33.542 1.00 84.69 111 VAL A O 1
ATOM 897 N N . GLU A 1 112 ? 20.105 11.357 -31.449 1.00 81.19 112 GLU A N 1
ATOM 898 C CA . GLU A 1 112 ? 21.430 11.983 -31.338 1.00 81.19 112 GLU A CA 1
ATOM 899 C C . GLU A 1 112 ? 22.419 11.375 -32.339 1.00 81.19 112 GLU A C 1
ATOM 901 O O . GLU A 1 112 ? 23.057 12.119 -33.086 1.00 81.19 112 GLU A O 1
ATOM 906 N N . CYS A 1 113 ? 22.467 10.045 -32.453 1.00 77.88 113 CYS A N 1
ATOM 907 C CA . CYS A 1 113 ? 23.255 9.365 -33.482 1.00 77.88 113 CYS A CA 1
ATOM 908 C C . CYS A 1 113 ? 22.818 9.772 -34.896 1.00 77.88 113 CYS A C 1
ATOM 910 O O . CYS A 1 113 ? 23.657 10.088 -35.736 1.00 77.88 113 CYS A O 1
ATOM 912 N N . GLY A 1 114 ? 21.509 9.831 -35.156 1.00 75.50 114 GLY A N 1
ATOM 913 C CA . GLY A 1 114 ? 20.965 10.273 -36.439 1.00 75.50 114 GLY A CA 1
ATOM 914 C C . GLY A 1 114 ? 21.374 11.704 -36.798 1.00 75.50 114 GLY A C 1
ATOM 915 O O . GLY A 1 114 ? 21.706 11.966 -37.951 1.00 75.50 114 GLY A O 1
ATOM 916 N N . LYS A 1 115 ? 21.419 12.622 -35.824 1.00 74.44 115 LYS A N 1
ATOM 917 C CA . LYS A 1 115 ? 21.906 13.996 -36.030 1.00 74.44 115 LYS A CA 1
ATOM 918 C C . LYS A 1 115 ? 23.395 14.035 -36.353 1.00 74.44 115 LYS A C 1
ATOM 920 O O . LYS A 1 115 ? 23.757 14.739 -37.285 1.00 74.44 115 LYS A O 1
ATOM 925 N N . ILE A 1 116 ? 24.223 13.275 -35.634 1.00 75.00 116 ILE A N 1
ATOM 926 C CA . ILE A 1 116 ? 25.669 13.167 -35.899 1.00 75.00 116 ILE A CA 1
ATOM 927 C C . ILE A 1 116 ? 25.917 12.658 -37.324 1.00 75.00 116 ILE A C 1
ATOM 929 O O . ILE A 1 116 ? 26.738 13.214 -38.058 1.00 75.00 116 ILE A O 1
ATOM 933 N N . LEU A 1 117 ? 25.166 11.635 -37.738 1.00 65.94 117 LEU A N 1
ATOM 934 C CA . LEU A 1 117 ? 25.240 11.070 -39.084 1.00 65.94 117 LEU A CA 1
ATOM 935 C C . LEU A 1 117 ? 24.737 12.057 -40.148 1.00 65.94 117 LEU A C 1
ATOM 937 O O . LEU A 1 117 ? 25.381 12.218 -41.180 1.00 65.94 117 LEU A O 1
ATOM 941 N N . ALA A 1 118 ? 23.634 12.764 -39.889 1.00 65.31 118 ALA A N 1
ATOM 942 C CA . ALA A 1 118 ? 23.076 13.758 -40.806 1.00 65.31 118 ALA A CA 1
ATOM 943 C C . ALA A 1 118 ? 23.952 15.017 -40.938 1.00 65.31 118 ALA A C 1
ATOM 945 O O . ALA A 1 118 ? 24.015 15.603 -42.016 1.00 65.31 118 ALA A O 1
ATOM 946 N N . SER A 1 119 ? 24.659 15.429 -39.881 1.00 65.25 119 SER A N 1
ATOM 947 C CA . SER A 1 119 ? 25.664 16.497 -39.962 1.00 65.25 119 SER A CA 1
ATOM 948 C C . SER A 1 119 ? 26.969 16.040 -40.616 1.00 65.25 119 SER A C 1
ATOM 950 O O . SER A 1 119 ? 27.740 16.878 -41.066 1.00 65.25 119 SER A O 1
ATOM 952 N N . SER A 1 120 ? 27.207 14.726 -40.699 1.00 56.59 120 SER A N 1
ATOM 953 C CA . SER A 1 120 ? 28.387 14.121 -41.336 1.00 56.59 120 SER A CA 1
ATOM 954 C C . SER A 1 120 ? 28.204 13.853 -42.834 1.00 56.59 120 SER A C 1
ATOM 956 O O . SER A 1 120 ? 28.924 13.040 -43.409 1.00 56.59 120 SER A O 1
ATOM 958 N N . LEU A 1 121 ? 27.268 14.538 -43.500 1.00 54.47 121 LEU A N 1
ATOM 959 C CA . LEU A 1 121 ? 27.050 14.426 -44.950 1.00 54.47 121 LEU A CA 1
ATOM 960 C C . LEU A 1 121 ? 28.196 15.008 -45.814 1.00 54.47 121 LEU A C 1
ATOM 962 O O . LEU A 1 121 ? 28.041 15.146 -47.024 1.00 54.47 121 LEU A O 1
ATOM 966 N N . GLU A 1 122 ? 29.375 15.245 -45.231 1.00 53.16 122 GLU A N 1
ATOM 967 C CA . GLU A 1 122 ? 30.636 15.444 -45.948 1.00 53.16 122 GLU A CA 1
ATOM 968 C C . GLU A 1 122 ? 31.590 14.241 -45.747 1.00 53.16 122 GLU A C 1
ATOM 970 O O . GLU A 1 122 ? 32.331 14.148 -44.777 1.00 53.16 122 GLU A O 1
ATOM 975 N N . CYS A 1 123 ? 31.534 13.322 -46.720 1.00 48.53 123 CYS A N 1
ATOM 976 C CA . CYS A 1 123 ? 32.554 12.381 -47.222 1.00 48.53 123 CYS A CA 1
ATOM 977 C C . CYS A 1 123 ? 33.387 11.465 -46.269 1.00 48.53 123 CYS A C 1
ATOM 979 O O . CYS A 1 123 ? 34.239 11.889 -45.492 1.00 48.53 123 CYS A O 1
ATOM 981 N N . GLU A 1 124 ? 33.238 10.150 -46.494 1.00 51.78 124 GLU A N 1
ATOM 982 C CA . GLU A 1 124 ? 34.224 9.046 -46.381 1.00 51.78 124 GLU A CA 1
ATOM 983 C C . GLU A 1 124 ? 34.930 8.676 -45.056 1.00 51.78 124 GLU A C 1
ATOM 985 O O . GLU A 1 124 ? 35.556 7.617 -45.029 1.00 51.78 124 GLU A O 1
ATOM 990 N N . LYS A 1 125 ? 34.826 9.419 -43.944 1.00 50.72 125 LYS A N 1
ATOM 991 C CA . LYS A 1 125 ? 35.592 9.085 -42.711 1.00 50.72 125 LYS A CA 1
ATOM 992 C C . LYS A 1 125 ? 34.877 8.744 -41.382 1.00 50.72 125 LYS A C 1
ATOM 994 O O . LYS A 1 125 ? 35.577 8.190 -40.538 1.00 50.72 125 LYS A O 1
ATOM 999 N N . PRO A 1 126 ? 33.561 8.919 -41.130 1.00 52.91 126 PRO A N 1
ATOM 1000 C CA . PRO A 1 126 ? 33.044 8.735 -39.765 1.00 52.91 126 PRO A CA 1
ATOM 1001 C C . PRO A 1 126 ? 32.512 7.332 -39.421 1.00 52.91 126 PRO A C 1
ATOM 1003 O O . PRO A 1 126 ? 32.050 7.117 -38.301 1.00 52.91 126 PRO A O 1
ATOM 1006 N N . PHE A 1 127 ? 32.550 6.347 -40.327 1.00 52.41 127 PHE A N 1
ATOM 1007 C CA . PHE A 1 127 ? 31.858 5.071 -40.071 1.00 52.41 127 PHE A CA 1
ATOM 1008 C C . PHE A 1 127 ? 32.466 4.262 -38.906 1.00 52.41 127 PHE A C 1
ATOM 1010 O O . PHE A 1 127 ? 31.729 3.608 -38.174 1.00 52.41 127 PHE A O 1
ATOM 1017 N N . VAL A 1 128 ? 33.784 4.346 -38.686 1.00 56.44 128 VAL A N 1
ATOM 1018 C CA . VAL A 1 128 ? 34.471 3.612 -37.603 1.00 56.44 128 VAL A CA 1
ATOM 1019 C C . VAL A 1 128 ? 34.287 4.300 -36.246 1.00 56.44 128 VAL A C 1
ATOM 1021 O O . VAL A 1 128 ? 33.941 3.638 -35.275 1.00 56.44 128 VAL A O 1
ATOM 1024 N N . GLU A 1 129 ? 34.405 5.629 -36.180 1.00 55.31 129 GLU A N 1
ATOM 1025 C CA . GLU A 1 129 ? 34.220 6.379 -34.924 1.00 55.31 129 GLU A CA 1
ATOM 1026 C C . GLU A 1 129 ? 32.772 6.315 -34.419 1.00 55.31 129 GLU A C 1
ATOM 1028 O O . GLU A 1 129 ? 32.522 6.206 -33.217 1.00 55.31 129 GLU A O 1
ATOM 1033 N N . THR A 1 130 ? 31.799 6.314 -35.336 1.00 55.31 130 THR A N 1
ATOM 1034 C CA . THR A 1 130 ? 30.385 6.183 -34.959 1.00 55.31 130 THR A CA 1
ATOM 1035 C C . THR A 1 130 ? 30.059 4.758 -34.498 1.00 55.31 130 THR A C 1
ATOM 1037 O O . THR A 1 130 ? 29.243 4.578 -33.592 1.00 55.31 130 THR A O 1
ATOM 1040 N N . ALA A 1 131 ? 30.713 3.742 -35.078 1.00 59.00 131 ALA A N 1
ATOM 1041 C CA . ALA A 1 131 ? 30.584 2.355 -34.640 1.00 59.00 131 ALA A CA 1
ATOM 1042 C C . ALA A 1 131 ? 31.186 2.140 -33.241 1.00 59.00 131 ALA A C 1
ATOM 1044 O O . ALA A 1 131 ? 30.525 1.527 -32.409 1.00 59.00 131 ALA A O 1
ATOM 1045 N N . ASP A 1 132 ? 32.355 2.710 -32.934 1.00 59.56 132 ASP A N 1
ATOM 1046 C CA . ASP A 1 132 ? 32.963 2.625 -31.595 1.00 59.56 132 ASP A CA 1
ATOM 1047 C C . ASP A 1 132 ? 32.139 3.361 -30.527 1.00 59.56 132 ASP A C 1
ATOM 1049 O O . ASP A 1 132 ? 31.977 2.860 -29.411 1.00 59.56 132 ASP A O 1
ATOM 1053 N N . PHE A 1 133 ? 31.533 4.505 -30.865 1.00 63.66 133 PHE A N 1
ATOM 1054 C CA . PHE A 1 133 ? 30.614 5.208 -29.962 1.00 63.66 133 PHE A CA 1
ATOM 1055 C C . PHE A 1 133 ? 29.350 4.384 -29.667 1.00 63.66 133 PHE A C 1
ATOM 1057 O O . PHE A 1 133 ? 28.928 4.273 -28.512 1.00 63.66 133 PHE A O 1
ATOM 1064 N N . LEU A 1 134 ? 28.763 3.764 -30.697 1.00 58.50 134 LEU A N 1
ATOM 1065 C CA . LEU A 1 134 ? 27.607 2.875 -30.550 1.00 58.50 134 LEU A CA 1
ATOM 1066 C C . LEU A 1 134 ? 27.961 1.611 -29.759 1.00 58.50 134 LEU A C 1
ATOM 1068 O O . LEU A 1 134 ? 27.197 1.227 -28.876 1.00 58.50 134 LEU A O 1
ATOM 1072 N N . VAL A 1 135 ? 29.114 0.990 -30.021 1.00 62.50 135 VAL A N 1
ATOM 1073 C CA . VAL A 1 135 ? 29.588 -0.201 -29.297 1.00 62.50 135 VAL A CA 1
ATOM 1074 C C . VAL A 1 135 ? 29.862 0.132 -27.834 1.00 62.50 135 VAL A C 1
ATOM 1076 O O . VAL A 1 135 ? 29.409 -0.610 -26.971 1.00 62.50 135 VAL A O 1
ATOM 1079 N N . SER A 1 136 ? 30.500 1.263 -27.521 1.00 59.72 136 SER A N 1
ATOM 1080 C CA . SER A 1 136 ? 30.749 1.667 -26.130 1.00 59.72 136 SER A CA 1
ATOM 1081 C C . SER A 1 136 ? 29.456 1.943 -25.354 1.00 59.72 136 SER A C 1
ATOM 1083 O O . SER A 1 136 ? 29.364 1.560 -24.193 1.00 59.72 136 SER A O 1
ATOM 1085 N N . LYS A 1 137 ? 28.439 2.558 -25.973 1.00 61.00 137 LYS A N 1
ATOM 1086 C CA . LYS A 1 137 ? 27.145 2.838 -25.317 1.00 61.00 137 LYS A CA 1
ATOM 1087 C C . LYS A 1 137 ? 26.225 1.616 -25.222 1.00 61.00 137 LYS A C 1
ATOM 1089 O O . LYS A 1 137 ? 25.449 1.513 -24.273 1.00 61.00 137 LYS A O 1
ATOM 1094 N N . LEU A 1 138 ? 26.285 0.705 -26.194 1.00 57.75 138 LEU A N 1
ATOM 1095 C CA . LEU A 1 138 ? 25.463 -0.510 -26.218 1.00 57.75 138 LEU A CA 1
ATOM 1096 C C . LEU A 1 138 ? 26.094 -1.668 -25.430 1.00 57.75 138 LEU A C 1
ATOM 1098 O O . LEU A 1 138 ? 25.348 -2.475 -24.879 1.00 57.75 138 LEU A O 1
ATOM 1102 N N . ALA A 1 139 ? 27.425 -1.740 -25.310 1.00 56.56 139 ALA A N 1
ATOM 1103 C CA . ALA A 1 139 ? 28.112 -2.770 -24.522 1.00 56.56 139 ALA A CA 1
ATOM 1104 C C . ALA A 1 139 ? 27.743 -2.707 -23.030 1.00 56.56 139 ALA A C 1
ATOM 1106 O O . ALA A 1 139 ? 27.502 -3.750 -22.424 1.00 56.56 139 ALA A O 1
ATOM 1107 N N . ASP A 1 140 ? 27.574 -1.504 -22.473 1.00 49.97 140 ASP A N 1
ATOM 1108 C CA . ASP A 1 140 ? 27.107 -1.313 -21.090 1.00 49.97 140 ASP A CA 1
ATOM 1109 C C . ASP A 1 140 ? 25.645 -1.758 -20.885 1.00 49.97 140 ASP A C 1
ATOM 1111 O O . ASP A 1 140 ? 25.222 -2.038 -19.766 1.00 49.97 140 ASP A O 1
ATOM 1115 N N . SER A 1 141 ? 24.869 -1.870 -21.970 1.00 48.22 141 SER A N 1
ATOM 1116 C CA . SER A 1 141 ? 23.465 -2.311 -21.955 1.00 48.22 141 SER A CA 1
ATOM 1117 C C . SER A 1 141 ? 23.289 -3.814 -22.221 1.00 48.22 141 SER A C 1
ATOM 1119 O O . SER A 1 141 ? 22.157 -4.298 -22.213 1.00 48.22 141 SER A O 1
ATOM 1121 N N . CYS A 1 142 ? 24.376 -4.557 -22.473 1.00 43.69 142 CYS A N 1
ATOM 1122 C CA . CYS A 1 142 ? 24.340 -5.991 -22.796 1.00 43.69 142 CYS A CA 1
ATOM 1123 C C . CYS A 1 142 ? 24.545 -6.925 -21.590 1.00 43.69 142 CYS A C 1
ATOM 1125 O O . CYS A 1 142 ? 24.532 -8.144 -21.764 1.00 43.69 142 CYS A O 1
ATOM 1127 N N . PHE A 1 143 ? 24.675 -6.410 -20.363 1.00 45.91 143 PHE A N 1
ATOM 1128 C CA . PHE A 1 143 ? 24.546 -7.257 -19.179 1.00 45.91 143 PHE A CA 1
ATOM 1129 C C . PHE A 1 143 ? 23.072 -7.367 -18.769 1.00 45.91 143 PHE A C 1
ATOM 1131 O O . PHE A 1 143 ? 22.456 -6.388 -18.361 1.00 45.91 143 PHE A O 1
ATOM 1138 N N . ILE A 1 144 ? 22.573 -8.607 -18.799 1.00 40.84 144 ILE A N 1
ATOM 1139 C CA . ILE A 1 144 ? 21.256 -9.095 -18.352 1.00 40.84 144 ILE A CA 1
ATOM 1140 C C . ILE A 1 144 ? 20.185 -9.098 -19.458 1.00 40.84 144 ILE A C 1
ATOM 1142 O O . ILE A 1 144 ? 19.363 -8.196 -19.561 1.00 40.84 144 ILE A O 1
ATOM 1146 N N . PHE A 1 145 ? 20.178 -10.162 -20.267 1.00 32.47 145 PHE A N 1
ATOM 1147 C CA . PHE A 1 145 ? 19.106 -11.176 -20.260 1.00 32.47 145 PHE A CA 1
ATOM 1148 C C . PHE A 1 145 ? 19.503 -12.349 -21.182 1.00 32.47 145 PHE A C 1
ATOM 1150 O O . PHE A 1 145 ? 19.208 -12.349 -22.376 1.00 32.47 145 PHE A O 1
ATOM 1157 N N . VAL A 1 146 ? 20.183 -13.345 -20.606 1.00 36.44 146 VAL A N 1
ATOM 1158 C CA . VAL A 1 146 ? 20.103 -14.766 -20.993 1.00 36.44 146 VAL A CA 1
ATOM 1159 C C . VAL A 1 146 ? 19.848 -15.543 -19.712 1.00 36.44 146 VAL A C 1
ATOM 1161 O O . VAL A 1 146 ? 20.492 -15.184 -18.699 1.00 36.44 146 VAL A O 1
#

Foldseek 3Di:
DPDPDVLVVQLPDLKWKWKAALVRDTPDTHPNVCVVVVDDDPVVVVVVVVCNVPPDFDWDWDQRPVVRWIKIWTWDQDPRRMIMIIIDTCRVVVVVVVVVVVVVVVVVVVVVLVVVVVVPVPDDPCPVVSVVVVCVVCVVVPPDDD

Sequence (146 aa):
MSLPNLADILSKISEGVCVLDKSRHLTFANETASQIMETDDQAFHDRIAQVLNNPAPVRFEHLHVSMKRWFEHQTYPNADGGLTLLSRDITSRRRLEEALRASEERFRTLVECGKILASSLECEKPFVETADFLVSKLADSCFIFV

pLDDT: mean 80.45, std 15.83, range [32.47, 95.38]